Protein AF-A0A819MQG9-F1 (afdb_monomer_lite)

Sequence (99 aa):
IEKRHETMLHEFVQPKVPKDFAETLMAKTNYLIAPPYKSFSTTTPASLGIKRLNPPLDLDSHLSDVFCRQEDERYRMKLRHQVERDKLILSHEQEVLRL

Foldseek 3Di:
DVVVVVVVVPPPPPPDQPDPVVCQLCVVLQAPPPDVVPVRNPHDCVVVVLDQDQPDPPDDPVVNVVNVVVSVVVSVVSVVVSNVVSVVVSVVSVVVSSD

Radius of gyration: 23.67 Å; chains: 1; bounding box: 64×21×65 Å

pLDDT: mean 76.79, std 14.62, range [45.59, 96.69]

Secondary structure (DSSP, 8-state):
-HHHHHHHHH------PPTTHHHHTTTT---TTS-TTSTT----TTTTT--PPPPPTT--HHHHHHHHHHHHHHHHHHHHHHHHHHHHHHHHHHHHHH-

Structure (mmCIF, N/CA/C/O backbone):
data_AF-A0A819MQG9-F1
#
_entry.id   AF-A0A819MQG9-F1
#
loop_
_atom_site.group_PDB
_atom_site.id
_atom_site.type_symbol
_atom_site.label_atom_id
_atom_site.label_alt_id
_atom_site.label_comp_id
_atom_site.label_asym_id
_atom_site.label_entity_id
_atom_site.label_seq_id
_atom_site.pdbx_PDB_ins_code
_atom_site.Cartn_x
_atom_site.Cartn_y
_atom_site.Cartn_z
_atom_site.occupancy
_atom_site.B_iso_or_equiv
_atom_site.auth_seq_id
_atom_site.auth_comp_id
_atom_site.auth_asym_id
_atom_site.auth_atom_id
_atom_site.pdbx_PDB_model_num
ATOM 1 N N . ILE A 1 1 ? -41.382 -7.907 39.865 1.00 61.16 1 ILE A N 1
ATOM 2 C CA . ILE A 1 1 ? -40.794 -8.471 38.623 1.00 61.16 1 ILE A CA 1
ATOM 3 C C . ILE A 1 1 ? -41.175 -7.583 37.442 1.00 61.16 1 ILE A C 1
ATOM 5 O O . ILE A 1 1 ? -40.281 -7.063 36.796 1.00 61.16 1 ILE A O 1
ATOM 9 N N . GLU A 1 2 ? -42.462 -7.271 37.291 1.00 69.94 2 GLU A N 1
ATOM 10 C CA . GLU A 1 2 ? -43.030 -6.329 36.307 1.00 69.94 2 GLU A CA 1
ATOM 11 C C . GLU A 1 2 ? -42.328 -4.965 36.228 1.00 69.94 2 GLU A C 1
ATOM 13 O O . GLU A 1 2 ? -41.826 -4.611 35.172 1.00 69.94 2 GLU A O 1
ATOM 18 N N . LYS A 1 3 ? -42.137 -4.259 37.354 1.00 65.00 3 LYS A N 1
ATOM 19 C CA . LYS A 1 3 ? -41.400 -2.976 37.358 1.00 65.00 3 LYS A CA 1
ATOM 20 C C . LYS A 1 3 ? -39.961 -3.080 36.840 1.00 65.00 3 LYS A C 1
ATOM 22 O O . LYS A 1 3 ? -39.495 -2.182 36.153 1.00 65.00 3 LYS A O 1
ATOM 27 N N . ARG A 1 4 ? -39.242 -4.170 37.149 1.00 63.62 4 ARG A N 1
ATOM 28 C CA . ARG A 1 4 ? -37.886 -4.409 36.607 1.00 63.62 4 ARG A CA 1
ATOM 29 C C . ARG A 1 4 ? -37.935 -4.666 35.103 1.00 63.62 4 ARG A C 1
ATOM 31 O O . ARG A 1 4 ? -37.046 -4.217 34.393 1.00 63.62 4 ARG A O 1
ATOM 38 N N . HIS A 1 5 ? -38.966 -5.370 34.648 1.00 64.81 5 HIS A N 1
ATOM 39 C CA . HIS A 1 5 ? -39.186 -5.681 33.242 1.00 64.81 5 HIS A CA 1
ATOM 40 C C . HIS A 1 5 ? -39.516 -4.416 32.433 1.00 64.81 5 HIS A C 1
ATOM 42 O O . HIS A 1 5 ? -38.918 -4.191 31.390 1.00 64.81 5 HIS A O 1
ATOM 48 N N . GLU A 1 6 ? -40.362 -3.526 32.960 1.00 65.75 6 GLU A N 1
ATOM 49 C CA . GLU A 1 6 ? -40.622 -2.208 32.360 1.00 65.75 6 GLU A CA 1
ATOM 50 C C . GLU A 1 6 ? -39.374 -1.319 32.336 1.00 65.75 6 GLU A C 1
ATOM 52 O O . GLU A 1 6 ? -39.134 -0.627 31.351 1.00 65.75 6 GLU A O 1
ATOM 57 N N . THR A 1 7 ? -38.539 -1.377 33.380 1.00 63.47 7 THR A N 1
ATOM 58 C CA . THR A 1 7 ? -37.284 -0.607 33.423 1.00 63.47 7 THR A CA 1
ATOM 59 C C . THR A 1 7 ? -36.285 -1.100 32.366 1.00 63.47 7 THR A C 1
ATOM 61 O O . THR A 1 7 ? -35.659 -0.278 31.708 1.00 63.47 7 THR A O 1
ATOM 64 N N . MET A 1 8 ? -36.184 -2.419 32.138 1.00 62.22 8 MET A N 1
ATOM 65 C CA . MET A 1 8 ? -35.342 -2.993 31.072 1.00 62.22 8 MET A CA 1
ATOM 66 C C . MET A 1 8 ? -35.845 -2.670 29.661 1.00 62.22 8 MET A C 1
ATOM 68 O O . MET A 1 8 ? -35.040 -2.555 28.746 1.00 62.22 8 MET A O 1
ATOM 72 N N . LEU A 1 9 ? -37.162 -2.542 29.471 1.00 65.94 9 LEU A N 1
ATOM 73 C CA . LEU A 1 9 ? -37.754 -2.177 28.180 1.00 65.94 9 LEU A CA 1
ATOM 74 C C . LEU A 1 9 ? -37.606 -0.675 27.874 1.00 65.94 9 LEU A C 1
ATOM 76 O O . LEU A 1 9 ? -37.556 -0.296 26.707 1.00 65.94 9 LEU A O 1
ATOM 80 N N . HIS A 1 10 ? -37.532 0.171 28.910 1.00 60.28 10 HIS A N 1
ATOM 81 C CA . HIS A 1 10 ? -37.352 1.623 28.789 1.00 60.28 10 HIS A CA 1
ATOM 82 C C . HIS A 1 10 ? -35.891 2.087 28.784 1.00 60.28 10 HIS A C 1
ATOM 84 O O . HIS A 1 10 ? -35.621 3.221 28.374 1.00 60.28 10 HIS A O 1
ATOM 90 N N . GLU A 1 11 ? -34.942 1.246 29.201 1.00 57.91 11 GLU A N 1
ATOM 91 C CA . GLU A 1 11 ? -33.527 1.483 28.934 1.00 57.91 11 GLU A CA 1
ATOM 92 C C . GLU A 1 11 ? -33.282 1.274 27.439 1.00 57.91 11 GLU A C 1
ATOM 94 O O . GLU A 1 11 ? -32.983 0.179 26.971 1.00 57.91 11 GLU A O 1
ATOM 99 N N . PHE A 1 12 ? -33.390 2.357 26.666 1.00 55.69 12 PHE A N 1
ATOM 100 C CA . PHE A 1 12 ? -32.693 2.442 25.391 1.00 55.69 12 PHE A CA 1
ATOM 101 C C . PHE A 1 12 ? -31.229 2.120 25.677 1.00 55.69 12 PHE A C 1
ATOM 103 O O . PHE A 1 12 ? -30.504 2.955 26.223 1.00 55.69 12 PHE A O 1
ATOM 110 N N . VAL A 1 13 ? -30.815 0.892 25.359 1.00 58.12 13 VAL A N 1
ATOM 111 C CA . VAL A 1 13 ? -29.423 0.464 25.419 1.00 58.12 13 VAL A CA 1
ATOM 112 C C . VAL A 1 13 ? -28.678 1.352 24.437 1.00 58.12 13 VAL A C 1
ATOM 114 O O . VAL A 1 13 ? -28.636 1.097 23.238 1.00 58.12 13 VAL A O 1
ATOM 117 N N . GLN A 1 14 ? -28.158 2.465 24.943 1.00 59.72 14 GLN A N 1
ATOM 118 C CA . GLN A 1 14 ? -27.251 3.318 24.204 1.00 59.72 14 GLN A CA 1
ATOM 119 C C . GLN A 1 14 ? -25.997 2.473 23.996 1.00 59.72 14 GLN A C 1
ATOM 121 O O . GLN A 1 14 ? -25.366 2.114 25.000 1.00 59.72 14 GLN A O 1
ATOM 126 N N . PRO A 1 15 ? -25.651 2.097 22.751 1.00 60.81 15 PRO A N 1
ATOM 127 C CA . PRO A 1 15 ? -24.450 1.322 22.507 1.00 60.81 15 PRO A CA 1
ATOM 128 C C . PRO A 1 15 ? -23.271 2.108 23.080 1.00 60.81 15 PRO A C 1
ATOM 130 O O . PRO A 1 15 ? -22.941 3.204 22.622 1.00 60.81 15 PRO A O 1
ATOM 133 N N . LYS A 1 16 ? -22.677 1.587 24.157 1.00 57.59 16 LYS A N 1
ATOM 134 C CA . LYS A 1 16 ? -21.478 2.180 24.739 1.00 57.59 16 LYS A CA 1
ATOM 135 C C . LYS A 1 16 ? -20.354 1.905 23.759 1.00 57.59 16 LYS A C 1
ATOM 137 O O . LYS A 1 16 ? -20.002 0.749 23.553 1.00 57.59 16 LYS A O 1
ATOM 142 N N . VAL A 1 17 ? -19.802 2.968 23.175 1.00 62.47 17 VAL A N 1
ATOM 143 C CA . VAL A 1 17 ? -18.575 2.873 22.380 1.00 62.47 17 VAL A CA 1
ATOM 144 C C . VAL A 1 17 ? -17.544 2.106 23.218 1.00 62.47 17 VAL A C 1
ATOM 146 O O . VAL A 1 17 ? -17.333 2.490 24.377 1.00 62.47 17 VAL A O 1
ATOM 149 N N . PRO A 1 18 ? -16.944 1.021 22.691 1.00 65.56 18 PRO A N 1
ATOM 150 C CA . PRO A 1 18 ? -15.923 0.274 23.409 1.00 65.56 18 PRO A CA 1
ATOM 151 C C . PRO A 1 18 ? -14.861 1.227 23.963 1.00 65.56 18 PRO A C 1
ATOM 153 O O . PRO A 1 18 ? -14.397 2.128 23.252 1.00 65.56 18 PRO A O 1
ATOM 156 N N . LYS A 1 19 ? -14.493 1.062 25.242 1.00 64.44 19 LYS A N 1
ATOM 157 C CA . LYS A 1 19 ? -13.323 1.762 25.789 1.00 64.44 19 LYS A CA 1
ATOM 158 C C . LYS A 1 19 ? -12.133 1.408 24.890 1.00 64.44 19 LYS A C 1
ATOM 160 O O . LYS A 1 19 ? -11.973 0.248 24.529 1.00 64.44 19 LYS A O 1
ATOM 165 N N . ASP A 1 20 ? -11.392 2.424 24.458 1.00 63.09 20 ASP A N 1
ATOM 166 C CA . ASP A 1 20 ? -10.242 2.299 23.550 1.00 63.09 20 ASP A CA 1
ATOM 167 C C . ASP A 1 20 ? -10.583 1.901 22.098 1.00 63.09 20 ASP A C 1
ATOM 169 O O . ASP A 1 20 ? -9.789 1.286 21.381 1.00 63.09 20 ASP A O 1
ATOM 173 N N . PHE A 1 21 ? -11.746 2.345 21.598 1.00 60.62 21 PHE A N 1
ATOM 174 C CA . PHE A 1 21 ? -12.146 2.219 20.186 1.00 60.62 21 PHE A CA 1
ATOM 175 C C . PHE A 1 21 ? -11.034 2.635 19.209 1.00 60.62 21 PHE A C 1
ATOM 177 O O . PHE A 1 21 ? -10.774 1.950 18.226 1.00 60.62 21 PHE A O 1
ATOM 184 N N . ALA A 1 22 ? -10.329 3.732 19.502 1.00 60.88 22 ALA A N 1
ATOM 185 C CA . ALA A 1 22 ? -9.260 4.257 18.654 1.00 60.88 22 ALA A CA 1
ATOM 186 C C . ALA A 1 22 ? -7.975 3.407 18.654 1.00 60.88 22 ALA A C 1
ATOM 188 O O . ALA A 1 22 ? -7.185 3.527 17.710 1.00 60.88 22 ALA A O 1
ATOM 189 N N . GLU A 1 23 ? -7.749 2.609 19.698 1.00 60.66 23 GLU A N 1
ATOM 190 C CA . GLU A 1 23 ? -6.627 1.667 19.808 1.00 60.66 23 GLU A CA 1
ATOM 191 C C . GLU A 1 23 ? -6.987 0.333 19.146 1.00 60.66 23 GLU A C 1
ATOM 193 O O . GLU A 1 23 ? -6.164 -0.264 18.455 1.00 60.66 23 GLU A O 1
ATOM 198 N N . THR A 1 24 ? -8.255 -0.070 19.249 1.00 59.66 24 THR A N 1
ATOM 199 C CA . THR A 1 24 ? -8.743 -1.338 18.696 1.00 59.66 24 THR A CA 1
ATOM 200 C C . THR A 1 24 ? -8.968 -1.280 17.181 1.00 59.66 24 THR A C 1
ATOM 202 O O . THR A 1 24 ? -8.676 -2.247 16.485 1.00 59.66 24 THR A O 1
ATOM 205 N N . LEU A 1 25 ? -9.381 -0.125 16.639 1.00 60.66 25 LEU A N 1
ATOM 206 C CA . LEU A 1 25 ? -9.566 0.090 15.192 1.00 60.66 25 LEU A CA 1
ATOM 207 C C . LEU A 1 25 ? -8.282 -0.052 14.365 1.00 60.66 25 LEU A C 1
ATOM 209 O O . LEU A 1 25 ? -8.338 -0.049 13.146 1.00 60.66 25 LEU A O 1
ATOM 213 N N . MET A 1 26 ? -7.114 -0.004 15.007 1.00 64.25 26 MET A N 1
ATOM 214 C CA . MET A 1 26 ? -5.812 -0.045 14.344 1.00 64.25 26 MET A CA 1
ATOM 215 C C . MET A 1 26 ? -4.864 -0.992 15.072 1.00 64.25 26 MET A C 1
ATOM 217 O O . MET A 1 26 ? -3.664 -0.734 15.143 1.00 64.25 26 MET A O 1
ATOM 221 N N . ALA A 1 27 ? -5.398 -2.102 15.585 1.00 59.00 27 ALA A N 1
ATOM 222 C CA . ALA A 1 27 ? -4.669 -3.060 16.415 1.00 59.00 27 ALA A CA 1
ATOM 223 C C . ALA A 1 27 ? -3.367 -3.574 15.771 1.00 59.00 27 ALA A C 1
ATOM 225 O O . ALA A 1 27 ? -2.427 -3.942 16.468 1.00 59.00 27 ALA A O 1
ATOM 226 N N . LYS A 1 28 ? -3.287 -3.580 14.433 1.00 64.31 28 LYS A N 1
ATOM 227 C CA . LYS A 1 28 ? -2.094 -4.016 13.692 1.00 64.31 28 LYS A CA 1
ATOM 228 C C . LYS A 1 28 ? -1.094 -2.901 13.385 1.00 64.31 28 LYS A C 1
ATOM 230 O O . LYS A 1 28 ? -0.017 -3.230 12.909 1.00 64.31 28 LYS A O 1
ATOM 235 N N . THR A 1 29 ? -1.458 -1.625 13.563 1.00 64.75 29 THR A N 1
ATOM 236 C CA . THR A 1 29 ? -0.658 -0.405 13.278 1.00 64.75 29 THR A CA 1
ATOM 237 C C . THR A 1 29 ? 0.041 -0.335 11.908 1.00 64.75 29 THR A C 1
ATOM 239 O O . THR A 1 29 ? 0.820 0.581 11.661 1.00 64.75 29 THR A O 1
ATOM 242 N N . ASN A 1 30 ? -0.267 -1.257 10.992 1.00 68.62 30 ASN A N 1
ATOM 243 C CA . ASN A 1 30 ? 0.481 -1.488 9.754 1.00 68.62 30 ASN A CA 1
ATOM 244 C C . ASN A 1 30 ? -0.322 -1.116 8.497 1.00 68.62 30 ASN A C 1
ATOM 246 O O . ASN A 1 30 ? -0.120 -1.691 7.429 1.00 68.62 30 ASN A O 1
ATOM 250 N N . TYR A 1 31 ? -1.278 -0.196 8.631 1.00 77.38 31 TYR A N 1
ATOM 251 C CA . TYR A 1 31 ? -2.134 0.237 7.529 1.00 77.38 31 TYR A CA 1
ATOM 252 C C . TYR A 1 31 ? -1.514 1.426 6.797 1.00 77.38 31 TYR A C 1
ATOM 254 O O . TYR A 1 31 ? -1.110 2.409 7.423 1.00 77.38 31 TYR A O 1
ATOM 262 N N . LEU A 1 32 ? -1.511 1.375 5.465 1.00 76.25 32 LEU A N 1
ATOM 263 C CA . LEU A 1 32 ? -1.061 2.485 4.623 1.00 76.25 32 LEU A CA 1
ATOM 264 C C . LEU A 1 32 ? -2.004 3.695 4.735 1.00 76.25 32 LEU A C 1
ATOM 266 O O . LEU A 1 32 ? -1.594 4.832 4.532 1.00 76.25 32 LEU A O 1
ATOM 270 N N . ILE A 1 33 ? -3.269 3.447 5.081 1.00 74.69 33 ILE A N 1
ATOM 271 C CA . ILE A 1 33 ? -4.307 4.467 5.295 1.00 74.69 33 ILE A CA 1
ATOM 272 C C . ILE A 1 33 ? -4.271 5.108 6.690 1.00 74.69 33 ILE A C 1
ATOM 274 O O . ILE A 1 33 ? -5.115 5.954 6.989 1.00 74.69 33 ILE A O 1
ATOM 278 N N . ALA A 1 34 ? -3.328 4.715 7.555 1.00 66.62 34 ALA A N 1
ATOM 279 C CA . ALA A 1 34 ? -3.200 5.310 8.878 1.00 66.62 34 ALA A CA 1
ATOM 280 C C . ALA A 1 34 ? -2.885 6.814 8.751 1.00 66.62 34 ALA A C 1
ATOM 282 O O . ALA A 1 34 ? -1.970 7.194 8.016 1.00 66.62 34 ALA A O 1
ATOM 283 N N . PRO A 1 35 ? -3.629 7.694 9.441 1.00 57.75 35 PRO A N 1
ATOM 284 C CA . PRO A 1 35 ? -3.418 9.122 9.307 1.00 57.75 35 PRO A CA 1
ATOM 285 C C . PRO A 1 35 ? -2.053 9.545 9.879 1.00 57.75 35 PRO A C 1
ATOM 287 O O . PRO A 1 35 ? -1.636 9.027 10.919 1.00 57.75 35 PRO A O 1
ATOM 290 N N . PRO A 1 36 ? -1.387 10.546 9.272 1.00 53.28 36 PRO A N 1
ATOM 291 C CA . PRO A 1 36 ? -0.023 10.952 9.625 1.00 53.28 36 PRO A CA 1
ATOM 292 C C . PRO A 1 36 ? 0.119 11.495 11.057 1.00 53.28 36 PRO A C 1
ATOM 294 O O . PRO A 1 36 ? 1.219 11.516 11.596 1.00 53.28 36 PRO A O 1
ATOM 297 N N . TYR A 1 37 ? -0.979 11.911 11.700 1.00 50.75 37 TYR A N 1
ATOM 298 C CA . TYR A 1 37 ? -0.969 12.383 13.090 1.00 50.75 37 TYR A CA 1
ATOM 299 C C . TYR A 1 37 ? -0.917 11.248 14.126 1.00 50.75 37 TYR A C 1
ATOM 301 O O . TYR A 1 37 ? -0.660 11.505 15.301 1.00 50.75 37 TYR A O 1
ATOM 309 N N . LYS A 1 38 ? -1.122 9.984 13.725 1.00 52.12 38 LYS A N 1
ATOM 310 C CA . LYS A 1 38 ? -0.793 8.836 14.575 1.00 52.12 38 LYS A CA 1
ATOM 311 C C . LYS A 1 38 ? 0.671 8.468 14.345 1.00 52.12 38 LYS A C 1
ATOM 313 O O . LYS A 1 38 ? 0.993 7.606 13.535 1.00 52.12 38 LYS A O 1
ATOM 318 N N . SER A 1 39 ? 1.527 9.145 15.109 1.00 45.59 39 SER A N 1
ATOM 319 C CA . SER A 1 39 ? 3.001 9.096 15.197 1.00 45.59 39 SER A CA 1
ATOM 320 C C . SER A 1 39 ? 3.697 7.712 15.175 1.00 45.59 39 SER A C 1
ATOM 322 O O . SER A 1 39 ? 4.922 7.666 15.248 1.00 45.59 39 SER A O 1
ATOM 324 N N . PHE A 1 40 ? 2.977 6.591 15.095 1.00 51.62 40 PHE A N 1
ATOM 325 C CA . PHE A 1 40 ? 3.535 5.234 15.160 1.00 51.62 40 PHE A CA 1
ATOM 326 C C . PHE A 1 40 ? 3.432 4.442 13.851 1.00 51.62 40 PHE A C 1
ATOM 328 O 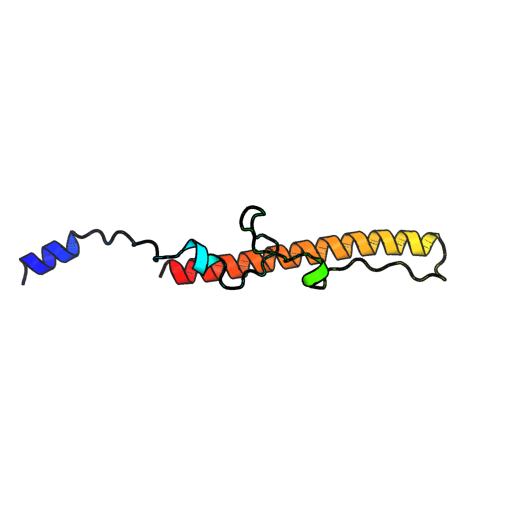O . PHE A 1 40 ? 4.056 3.388 13.747 1.00 51.62 40 PHE A O 1
ATOM 335 N N . SER A 1 41 ? 2.693 4.917 12.837 1.00 56.78 41 SER A N 1
ATOM 336 C CA . SER A 1 41 ? 2.670 4.220 11.544 1.00 56.78 41 SER A CA 1
ATOM 337 C C . SER A 1 41 ? 3.917 4.575 10.733 1.00 56.78 41 SER A C 1
ATOM 339 O O . SER A 1 41 ? 3.965 5.575 10.022 1.00 56.78 41 SER A O 1
ATOM 341 N N . THR A 1 42 ? 4.942 3.731 10.837 1.00 64.44 42 THR A N 1
ATOM 342 C CA . THR A 1 42 ? 6.131 3.734 9.965 1.00 64.44 42 THR A CA 1
ATOM 343 C C . THR A 1 42 ? 5.876 3.002 8.643 1.00 64.44 42 THR A C 1
ATOM 345 O O . THR A 1 42 ? 6.798 2.769 7.855 1.00 64.44 42 THR A O 1
ATOM 348 N N . THR A 1 43 ? 4.620 2.624 8.389 1.00 73.31 43 THR A N 1
ATOM 349 C CA . THR A 1 43 ? 4.235 1.809 7.242 1.00 73.31 43 THR A CA 1
ATOM 350 C C . THR A 1 43 ? 4.319 2.629 5.970 1.00 73.31 43 THR A C 1
ATOM 352 O O . THR A 1 43 ? 3.553 3.561 5.741 1.00 73.31 43 THR A O 1
ATOM 355 N N . THR A 1 44 ? 5.246 2.242 5.106 1.00 81.00 44 THR A N 1
ATOM 356 C CA . THR A 1 44 ? 5.415 2.816 3.776 1.00 81.00 44 THR A CA 1
ATOM 357 C C . THR A 1 44 ? 5.047 1.768 2.728 1.00 81.00 44 THR A C 1
ATOM 359 O O . THR A 1 44 ? 5.104 0.567 3.002 1.00 81.00 44 THR A O 1
ATOM 362 N N . PRO A 1 45 ? 4.739 2.163 1.481 1.00 81.81 45 PRO A N 1
ATOM 363 C CA . PRO A 1 45 ? 4.578 1.194 0.399 1.00 81.81 45 PRO A CA 1
ATOM 364 C C . PRO A 1 45 ? 5.780 0.242 0.296 1.00 81.81 45 PRO A C 1
ATOM 366 O O . PRO A 1 45 ? 5.618 -0.964 0.120 1.00 81.81 45 PRO A O 1
ATOM 369 N N . ALA A 1 46 ? 6.990 0.768 0.509 1.00 81.25 46 ALA A N 1
ATOM 370 C CA . ALA A 1 46 ? 8.222 -0.005 0.480 1.00 81.25 46 ALA A CA 1
ATOM 371 C C . ALA A 1 46 ? 8.319 -1.048 1.608 1.00 81.25 46 ALA A C 1
ATOM 373 O O . ALA A 1 46 ? 8.801 -2.153 1.340 1.00 81.25 46 ALA A O 1
ATOM 374 N N . SER A 1 47 ? 7.852 -0.742 2.829 1.00 80.50 47 SER A N 1
ATOM 375 C CA . SER A 1 47 ? 7.812 -1.711 3.941 1.00 80.50 47 SER A CA 1
ATOM 376 C C . SER A 1 47 ? 6.793 -2.828 3.702 1.00 80.50 47 SER A C 1
ATOM 378 O O . SER A 1 47 ? 6.961 -3.926 4.221 1.00 80.50 47 SER A O 1
ATOM 380 N N . LEU A 1 48 ? 5.787 -2.579 2.858 1.00 80.19 48 LEU A N 1
ATOM 381 C CA . LEU A 1 48 ? 4.800 -3.564 2.402 1.00 80.19 48 LEU A CA 1
ATOM 382 C C . LEU A 1 48 ? 5.219 -4.295 1.109 1.00 80.19 48 LEU A C 1
ATOM 384 O O . LEU A 1 48 ? 4.412 -4.980 0.487 1.00 80.19 48 LEU A O 1
ATOM 388 N N . GLY A 1 49 ? 6.470 -4.139 0.661 1.00 83.00 49 GLY A N 1
ATOM 389 C CA . GLY A 1 49 ? 6.978 -4.785 -0.557 1.00 83.00 49 GLY A CA 1
ATOM 390 C C . GLY A 1 49 ? 6.474 -4.166 -1.869 1.00 83.00 49 GLY A C 1
ATOM 3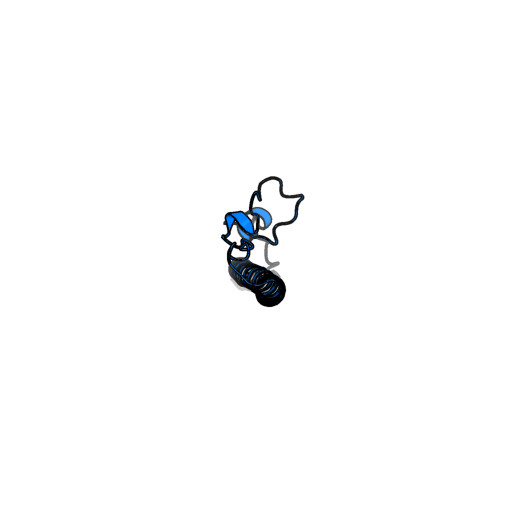91 O O . GLY A 1 49 ? 6.748 -4.687 -2.953 1.00 83.00 49 GLY A O 1
ATOM 392 N N . ILE A 1 50 ? 5.776 -3.030 -1.809 1.00 87.38 50 ILE A N 1
ATOM 393 C CA . ILE A 1 50 ? 5.323 -2.269 -2.974 1.00 87.38 50 ILE A CA 1
ATOM 394 C C . ILE A 1 50 ? 6.458 -1.334 -3.389 1.00 87.38 50 ILE A C 1
ATOM 396 O O . ILE A 1 50 ? 6.566 -0.194 -2.940 1.00 87.38 50 ILE A O 1
ATOM 400 N N . LYS A 1 51 ? 7.346 -1.852 -4.236 1.00 89.75 51 LYS A N 1
ATOM 401 C CA . LYS A 1 51 ? 8.497 -1.125 -4.779 1.00 89.75 51 LYS A CA 1
ATOM 402 C C . LYS A 1 51 ? 8.375 -0.999 -6.291 1.00 89.75 51 LYS A C 1
ATOM 404 O O . LYS A 1 51 ? 7.818 -1.891 -6.940 1.00 89.75 51 LYS A O 1
ATOM 409 N N . ARG A 1 52 ? 8.910 0.100 -6.821 1.00 91.38 52 ARG A N 1
ATOM 410 C CA . ARG A 1 52 ? 9.143 0.245 -8.255 1.00 91.38 52 ARG A CA 1
ATOM 411 C C . ARG A 1 52 ? 10.382 -0.546 -8.648 1.00 91.38 52 ARG A C 1
ATOM 413 O O . ARG A 1 52 ? 11.365 -0.552 -7.909 1.00 91.38 52 ARG A O 1
ATOM 420 N N . LEU A 1 53 ? 10.303 -1.236 -9.775 1.00 92.75 53 LEU A N 1
ATOM 421 C CA . LEU A 1 53 ? 11.451 -1.896 -10.387 1.00 92.75 53 LEU A CA 1
ATOM 422 C C . LEU A 1 53 ? 12.108 -0.958 -11.394 1.00 92.75 53 LEU A C 1
ATOM 424 O O . LEU A 1 53 ? 11.438 -0.136 -12.011 1.00 92.75 53 LEU A O 1
ATOM 428 N N . ASN A 1 54 ? 13.416 -1.106 -11.559 1.00 92.12 54 ASN A N 1
ATOM 429 C CA . ASN A 1 54 ? 14.141 -0.410 -12.611 1.00 92.12 54 ASN A CA 1
ATOM 430 C C . ASN A 1 54 ? 14.100 -1.243 -13.898 1.00 92.12 54 ASN A C 1
ATOM 432 O O . ASN A 1 54 ? 14.082 -2.478 -13.805 1.00 92.12 54 ASN A O 1
ATOM 436 N N . PRO A 1 55 ? 14.096 -0.598 -15.077 1.00 91.94 55 PRO A N 1
ATOM 437 C CA . PRO A 1 55 ? 14.258 -1.314 -16.332 1.00 91.94 55 PRO A CA 1
ATOM 438 C C . PRO A 1 55 ? 15.602 -2.065 -16.339 1.00 91.94 55 PRO A C 1
ATOM 440 O O . PRO A 1 55 ? 16.577 -1.583 -15.751 1.00 91.94 55 PRO A O 1
ATOM 443 N N . PRO A 1 56 ? 15.679 -3.246 -16.978 1.00 91.56 56 PRO A N 1
ATOM 444 C CA . PRO A 1 56 ? 16.951 -3.916 -17.229 1.00 91.56 56 PRO A CA 1
ATOM 445 C C . PRO A 1 56 ? 17.923 -3.005 -17.992 1.00 91.56 56 PRO A C 1
ATOM 447 O 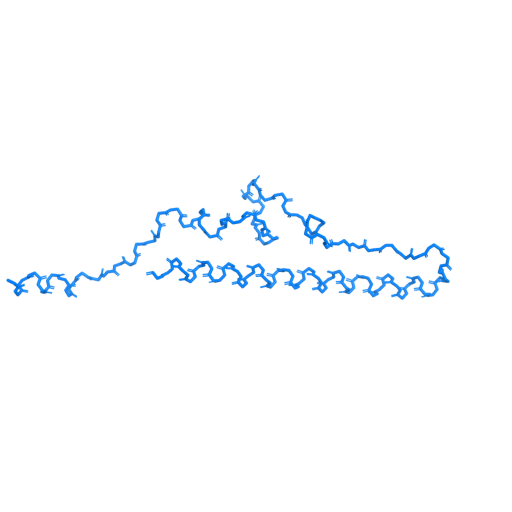O . PRO A 1 56 ? 17.506 -2.248 -18.864 1.00 91.56 56 PRO A O 1
ATOM 450 N N . LEU A 1 57 ? 19.217 -3.091 -17.672 1.00 86.88 57 LEU A N 1
ATOM 451 C CA . LEU A 1 57 ? 20.247 -2.191 -18.214 1.00 86.88 57 LEU A CA 1
ATOM 452 C C . LEU A 1 57 ? 20.491 -2.376 -19.721 1.00 86.88 57 LEU A C 1
ATOM 454 O O . LEU A 1 57 ? 20.839 -1.414 -20.396 1.00 86.88 57 LEU A O 1
ATOM 458 N N . ASP A 1 58 ? 20.261 -3.582 -20.242 1.00 90.38 58 ASP A N 1
ATOM 459 C CA . ASP A 1 58 ? 20.524 -3.939 -21.643 1.00 90.38 58 ASP A CA 1
ATOM 460 C C . ASP A 1 58 ? 19.283 -3.797 -22.545 1.00 90.38 58 ASP A C 1
ATOM 462 O O . ASP A 1 58 ? 19.231 -4.349 -23.646 1.00 90.38 58 ASP A O 1
ATOM 466 N N . LEU A 1 59 ? 18.237 -3.116 -22.068 1.00 88.25 59 LEU A N 1
ATOM 467 C CA . LEU A 1 59 ? 16.997 -2.955 -22.821 1.00 88.25 59 LEU A CA 1
ATOM 468 C C . LEU A 1 59 ? 17.116 -1.813 -23.837 1.00 88.25 59 LEU A C 1
ATOM 470 O O . LEU A 1 59 ? 17.572 -0.719 -23.508 1.00 88.25 59 LEU A O 1
ATOM 474 N N . ASP A 1 60 ? 16.631 -2.051 -25.056 1.00 92.75 60 ASP A N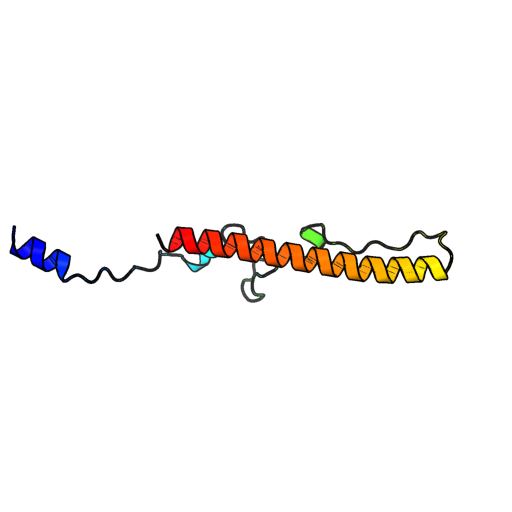 1
ATOM 475 C CA . ASP A 1 60 ? 16.490 -0.997 -26.063 1.00 92.75 60 ASP A CA 1
ATOM 476 C C . ASP A 1 60 ? 15.626 0.167 -25.539 1.00 92.75 60 ASP A C 1
ATOM 478 O O . ASP A 1 60 ? 14.688 -0.043 -24.762 1.00 92.75 60 ASP A O 1
ATOM 482 N N . SER A 1 61 ? 15.917 1.393 -25.986 1.00 89.56 61 SER A N 1
ATOM 483 C CA . SER A 1 61 ? 15.290 2.619 -25.465 1.00 89.56 61 SER A CA 1
ATOM 484 C C . SER A 1 61 ? 13.765 2.558 -25.532 1.00 89.56 61 SER A C 1
ATOM 486 O O . SER A 1 61 ? 13.090 2.885 -24.559 1.00 89.56 61 SER A O 1
ATOM 488 N N . HIS A 1 62 ? 13.209 2.074 -26.646 1.00 92.75 62 HIS A N 1
ATOM 489 C CA . HIS A 1 62 ? 11.761 1.961 -26.806 1.00 92.75 62 HIS A CA 1
ATOM 490 C C . HIS A 1 62 ? 11.152 0.956 -25.814 1.00 92.75 62 HIS A C 1
ATOM 492 O O . HIS A 1 62 ? 10.081 1.183 -25.249 1.00 92.75 62 HIS A O 1
ATOM 498 N N . LEU A 1 63 ? 11.834 -0.166 -25.574 1.00 93.81 63 LEU A N 1
ATOM 499 C CA . LEU A 1 63 ? 11.379 -1.165 -24.609 1.00 93.81 63 LEU A CA 1
ATOM 500 C C . LEU A 1 63 ? 11.497 -0.652 -23.169 1.00 93.81 63 LEU A C 1
ATOM 502 O O . LEU A 1 63 ? 10.640 -0.975 -22.346 1.00 93.81 63 LEU A O 1
ATOM 506 N N . SER A 1 64 ? 12.513 0.162 -22.869 1.00 94.44 64 SER A N 1
ATOM 507 C CA . SER A 1 64 ? 12.680 0.809 -21.562 1.00 94.44 64 SER A CA 1
ATOM 508 C C . SER A 1 64 ? 11.520 1.763 -21.257 1.00 94.44 64 SER A C 1
ATOM 510 O O . SER A 1 64 ? 10.960 1.733 -20.158 1.00 94.44 64 SER A O 1
ATOM 512 N N . ASP A 1 65 ? 11.072 2.530 -22.253 1.00 93.50 65 ASP A N 1
ATOM 513 C CA . ASP A 1 65 ? 9.917 3.423 -22.117 1.00 93.50 65 ASP A CA 1
ATOM 514 C C . ASP A 1 65 ? 8.620 2.643 -21.858 1.00 93.50 65 ASP A C 1
ATOM 516 O O . ASP A 1 65 ? 7.813 3.002 -20.991 1.00 93.50 65 ASP A O 1
ATOM 520 N N . VAL A 1 66 ? 8.419 1.533 -22.579 1.00 95.38 66 VAL A N 1
ATOM 521 C CA . VAL A 1 66 ? 7.277 0.633 -22.356 1.00 95.38 66 VAL A CA 1
ATOM 522 C C . VAL A 1 66 ? 7.334 0.019 -20.957 1.00 95.38 66 VAL A C 1
ATOM 524 O O . VAL A 1 66 ? 6.309 -0.009 -20.271 1.00 95.38 66 VAL A O 1
ATOM 527 N N . PHE A 1 67 ? 8.513 -0.422 -20.509 1.00 95.75 67 PHE A N 1
ATOM 528 C CA . PHE A 1 67 ? 8.714 -0.947 -19.161 1.00 95.75 67 PHE A CA 1
ATOM 529 C C . PHE A 1 67 ? 8.339 0.093 -18.105 1.00 95.75 67 PHE A C 1
ATOM 531 O O . PHE A 1 67 ? 7.540 -0.210 -17.223 1.00 95.75 67 PHE A O 1
ATOM 538 N N . CYS A 1 68 ? 8.851 1.321 -18.212 1.00 94.94 68 CYS A N 1
ATOM 539 C CA . CYS A 1 68 ? 8.575 2.384 -17.246 1.00 94.94 68 CYS A CA 1
ATOM 540 C C . CYS A 1 68 ? 7.071 2.672 -17.143 1.00 94.94 68 CYS A C 1
ATOM 542 O O . CYS A 1 68 ? 6.518 2.713 -16.044 1.00 94.94 68 CYS A O 1
ATOM 544 N N . ARG A 1 69 ? 6.376 2.764 -18.284 1.00 95.88 69 ARG A N 1
ATOM 545 C CA . ARG A 1 69 ? 4.917 2.952 -18.315 1.00 95.88 69 ARG A CA 1
ATOM 546 C C . ARG A 1 69 ? 4.156 1.808 -17.645 1.00 95.88 69 ARG A C 1
ATOM 548 O O . ARG A 1 69 ? 3.209 2.046 -16.897 1.00 95.88 69 ARG A O 1
ATOM 555 N N . GLN A 1 70 ? 4.533 0.564 -17.935 1.00 96.31 70 GLN A N 1
ATOM 556 C CA . GLN A 1 70 ? 3.904 -0.608 -17.323 1.00 96.31 70 GLN A CA 1
ATOM 557 C C . GLN A 1 70 ? 4.188 -0.674 -15.823 1.00 96.31 70 GLN A C 1
ATOM 559 O O . GLN A 1 70 ? 3.306 -1.021 -15.038 1.00 96.31 70 GLN A O 1
ATOM 564 N N . GLU A 1 71 ? 5.405 -0.328 -15.421 1.00 95.88 71 GLU A N 1
ATOM 565 C CA . GLU A 1 71 ? 5.839 -0.318 -14.035 1.00 95.88 71 GLU A CA 1
ATOM 566 C C . GLU A 1 71 ? 5.079 0.721 -13.206 1.00 95.88 71 GLU A C 1
ATOM 568 O O . GLU A 1 71 ? 4.651 0.409 -12.092 1.00 95.88 71 GLU A O 1
ATOM 573 N N . ASP A 1 72 ? 4.832 1.908 -13.761 1.00 95.19 72 ASP A N 1
ATOM 574 C CA . ASP A 1 72 ? 4.011 2.937 -13.123 1.00 95.19 72 ASP A CA 1
ATOM 575 C C . ASP A 1 72 ? 2.572 2.456 -12.891 1.00 95.19 72 ASP A C 1
ATOM 577 O O . ASP A 1 72 ? 2.049 2.561 -11.775 1.00 95.19 72 ASP A O 1
ATOM 581 N N . GLU A 1 73 ? 1.944 1.850 -13.903 1.00 96.69 73 GLU A N 1
ATOM 582 C CA . GLU A 1 73 ? 0.595 1.288 -13.766 1.00 96.69 73 GLU A CA 1
ATOM 583 C C . GLU A 1 73 ? 0.552 0.119 -12.780 1.00 96.69 73 GLU A C 1
ATOM 585 O O . GLU A 1 73 ? -0.357 0.021 -11.949 1.00 96.69 73 GLU A O 1
ATOM 590 N N . ARG A 1 74 ? 1.563 -0.751 -12.811 1.00 95.69 74 ARG A N 1
ATOM 591 C CA . ARG A 1 74 ? 1.695 -1.868 -11.877 1.00 95.69 74 ARG A CA 1
ATOM 592 C C . ARG A 1 74 ? 1.841 -1.368 -10.444 1.00 95.69 74 ARG A C 1
ATOM 594 O O . ARG A 1 74 ? 1.181 -1.888 -9.544 1.00 95.69 74 ARG A O 1
ATOM 601 N N . TYR A 1 75 ? 2.673 -0.355 -10.221 1.00 95.12 75 TYR A N 1
ATOM 602 C CA . TYR A 1 75 ? 2.851 0.275 -8.918 1.00 95.12 75 TYR A CA 1
ATOM 603 C C . TYR A 1 75 ? 1.542 0.898 -8.420 1.00 95.12 75 TYR A C 1
ATOM 605 O O . TYR A 1 75 ? 1.113 0.624 -7.296 1.00 95.12 75 TYR A O 1
ATOM 613 N N . ARG A 1 76 ? 0.848 1.654 -9.279 1.00 94.31 76 ARG A N 1
ATOM 614 C CA . ARG A 1 76 ? -0.466 2.241 -8.981 1.00 94.31 76 ARG A CA 1
ATOM 615 C C . ARG A 1 76 ? -1.499 1.174 -8.614 1.00 94.31 76 ARG A C 1
ATOM 617 O O . ARG A 1 76 ? -2.241 1.336 -7.645 1.00 94.31 76 ARG A O 1
ATOM 624 N N . MET A 1 77 ? -1.532 0.065 -9.353 1.00 95.50 77 MET A N 1
ATOM 625 C CA . MET A 1 77 ? -2.449 -1.044 -9.097 1.00 95.50 77 MET A CA 1
ATOM 626 C C . MET A 1 77 ? -2.165 -1.725 -7.755 1.00 95.50 77 MET A C 1
ATOM 628 O O . MET A 1 77 ? -3.104 -1.968 -6.996 1.00 95.50 77 MET A O 1
ATOM 632 N N . LYS A 1 78 ? -0.891 -1.981 -7.432 1.00 93.62 78 LYS A N 1
ATOM 633 C CA . LYS A 1 78 ? -0.479 -2.548 -6.139 1.00 93.62 78 LYS A CA 1
ATOM 634 C C . LYS A 1 78 ? -0.863 -1.647 -4.969 1.00 93.62 78 LYS A C 1
ATOM 636 O O . LYS A 1 78 ? -1.422 -2.139 -3.994 1.00 93.62 78 LYS A O 1
ATOM 641 N N . LEU A 1 79 ? -0.617 -0.340 -5.085 1.00 90.88 79 LEU A N 1
ATOM 642 C CA . LEU A 1 79 ? -1.017 0.636 -4.070 1.00 90.88 79 LEU A CA 1
ATOM 643 C C . LEU A 1 79 ? -2.524 0.614 -3.833 1.00 90.88 79 LEU A C 1
ATOM 645 O O . LEU A 1 79 ? -2.967 0.481 -2.696 1.00 90.88 79 LEU A O 1
ATOM 649 N N . ARG A 1 80 ? -3.316 0.695 -4.908 1.00 91.12 80 ARG A N 1
ATOM 650 C CA . ARG A 1 80 ? -4.778 0.652 -4.803 1.00 91.12 80 ARG A CA 1
A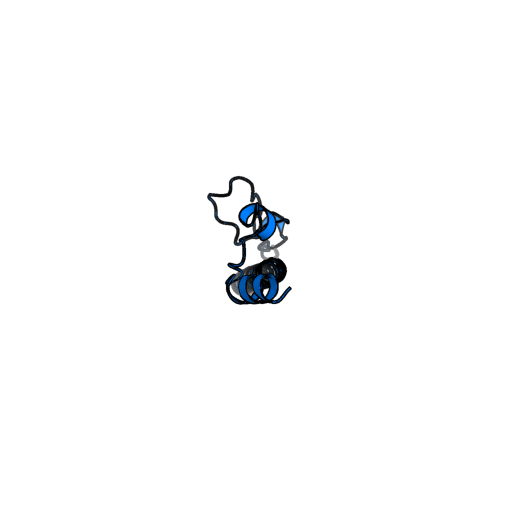TOM 651 C C . ARG A 1 80 ? -5.246 -0.645 -4.152 1.00 91.12 80 ARG A C 1
ATOM 653 O O . ARG A 1 80 ? -6.072 -0.602 -3.253 1.00 91.12 80 ARG A O 1
ATOM 660 N N . HIS A 1 81 ? -4.710 -1.785 -4.581 1.00 92.06 81 HIS A N 1
ATOM 661 C CA . HIS A 1 81 ? -5.054 -3.079 -3.998 1.00 92.06 81 HIS A CA 1
ATOM 662 C C . HIS A 1 81 ? -4.769 -3.123 -2.494 1.00 92.06 81 HIS A C 1
ATOM 664 O O . HIS A 1 81 ? -5.622 -3.565 -1.728 1.00 92.06 81 HIS A O 1
ATOM 670 N N . GLN A 1 82 ? -3.608 -2.626 -2.066 1.00 88.62 82 GLN A N 1
ATOM 671 C CA . GLN A 1 82 ? -3.258 -2.568 -0.651 1.00 88.62 82 GLN A CA 1
ATOM 672 C C . GLN A 1 82 ? -4.217 -1.675 0.139 1.00 88.62 82 GLN A C 1
ATOM 674 O O . GLN A 1 82 ? -4.700 -2.082 1.187 1.00 88.62 82 GLN A O 1
ATOM 679 N N . VAL A 1 83 ? -4.552 -0.497 -0.390 1.00 87.81 83 VAL A N 1
ATOM 680 C CA . VAL A 1 83 ? -5.521 0.412 0.237 1.00 87.81 83 VAL A CA 1
ATOM 681 C C . VAL A 1 83 ? -6.896 -0.242 0.378 1.00 87.81 83 VAL A C 1
ATOM 683 O O . VAL A 1 83 ? -7.507 -0.148 1.437 1.00 87.81 83 VAL A O 1
ATOM 686 N N . GLU A 1 84 ? -7.391 -0.922 -0.657 1.00 91.06 84 GLU A N 1
ATOM 687 C CA . GLU A 1 84 ? -8.684 -1.613 -0.581 1.00 91.06 84 GLU A CA 1
ATOM 688 C C . GLU A 1 84 ? -8.660 -2.779 0.417 1.00 91.06 84 GLU A C 1
ATOM 690 O O . GLU A 1 84 ? -9.630 -2.990 1.143 1.00 91.06 84 GLU A O 1
ATOM 695 N N . ARG A 1 85 ? -7.536 -3.499 0.524 1.00 88.69 85 ARG A N 1
ATOM 696 C CA . ARG A 1 85 ? -7.349 -4.515 1.570 1.00 88.69 85 ARG A CA 1
ATOM 697 C C . ARG A 1 85 ? -7.392 -3.905 2.964 1.00 88.69 85 ARG A C 1
ATOM 699 O O . ARG A 1 85 ? -8.097 -4.434 3.818 1.00 88.69 85 ARG A O 1
ATOM 706 N N . ASP A 1 86 ? -6.669 -2.811 3.186 1.00 86.94 86 ASP A N 1
ATOM 707 C CA . ASP A 1 86 ? -6.640 -2.123 4.476 1.00 86.94 86 ASP A CA 1
ATOM 708 C C . ASP A 1 86 ? -8.046 -1.640 4.858 1.00 86.94 86 ASP A C 1
ATOM 710 O O . ASP A 1 86 ? -8.490 -1.871 5.978 1.00 86.94 86 ASP A O 1
ATOM 714 N N . LYS A 1 87 ? -8.796 -1.058 3.910 1.00 86.19 87 LYS A N 1
ATOM 715 C CA . LYS A 1 87 ? -10.198 -0.661 4.118 1.00 86.19 87 LYS A CA 1
ATOM 716 C C . LYS A 1 87 ? -11.086 -1.837 4.513 1.00 86.19 87 LYS A C 1
ATOM 718 O O . LYS A 1 87 ? -11.895 -1.693 5.423 1.00 86.19 87 LYS A O 1
ATOM 723 N N . LEU A 1 88 ? -10.951 -2.984 3.843 1.00 87.44 88 LEU A N 1
ATOM 724 C CA . LEU A 1 88 ? -11.756 -4.167 4.146 1.00 87.44 88 LEU A CA 1
ATOM 725 C C . LEU A 1 88 ? -11.458 -4.701 5.552 1.00 87.44 88 LEU A C 1
ATOM 727 O O . LEU A 1 88 ? -12.383 -5.022 6.294 1.00 87.44 88 LEU A O 1
ATOM 731 N N . ILE A 1 89 ? -10.177 -4.754 5.929 1.00 84.75 89 ILE A N 1
ATOM 732 C CA . ILE A 1 89 ? -9.761 -5.174 7.271 1.00 84.75 89 ILE A CA 1
ATOM 733 C C . ILE A 1 89 ? -10.299 -4.195 8.317 1.00 84.75 89 ILE A C 1
ATOM 735 O O . ILE A 1 89 ? -10.927 -4.636 9.273 1.00 84.75 89 ILE A O 1
ATOM 739 N N . LEU A 1 90 ? -10.138 -2.883 8.109 1.00 80.88 90 LEU A N 1
ATOM 740 C CA . LEU A 1 90 ? -10.678 -1.870 9.019 1.00 80.88 90 LEU A CA 1
ATOM 741 C C . LEU A 1 90 ? -12.199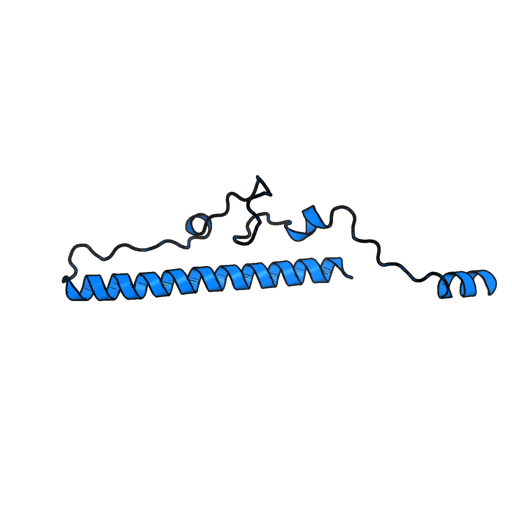 -1.951 9.140 1.00 80.88 90 LEU A C 1
ATOM 743 O O . LEU A 1 90 ? -12.731 -1.815 10.236 1.00 80.88 90 LEU A O 1
ATOM 747 N N . SER A 1 91 ? -12.906 -2.174 8.031 1.00 83.56 91 SER A N 1
ATOM 748 C CA . SER A 1 91 ? -14.360 -2.338 8.045 1.00 83.56 91 SER A CA 1
ATOM 749 C C . SER A 1 91 ? -14.771 -3.571 8.846 1.00 83.56 91 SER A C 1
ATOM 751 O O . SER A 1 91 ? -15.772 -3.524 9.553 1.00 83.56 91 SER A O 1
ATOM 753 N N . HIS A 1 92 ? -14.013 -4.665 8.752 1.00 84.31 92 HIS A N 1
ATOM 754 C CA . HIS A 1 92 ? -14.262 -5.867 9.539 1.00 84.31 92 HIS A CA 1
ATOM 755 C C . HIS A 1 92 ? -13.976 -5.645 11.031 1.00 84.31 92 HIS A C 1
ATOM 757 O O . HIS A 1 92 ? -14.804 -5.995 11.865 1.00 84.31 92 HIS A O 1
ATOM 763 N N . GLU A 1 93 ? -12.846 -5.016 11.371 1.00 81.06 93 GLU A N 1
ATOM 764 C CA . GLU A 1 93 ? -12.491 -4.661 12.753 1.00 81.06 93 GLU A CA 1
ATOM 765 C C . GLU A 1 93 ? -13.544 -3.728 13.374 1.00 81.06 93 GLU A C 1
ATOM 767 O O . GLU A 1 93 ? -13.962 -3.925 14.512 1.00 81.06 93 GLU A O 1
ATOM 772 N N . GLN A 1 94 ? -14.035 -2.753 12.603 1.00 78.19 94 GLN A N 1
ATOM 773 C CA . GLN A 1 94 ? -15.134 -1.872 13.000 1.00 78.19 94 GLN A CA 1
ATOM 774 C C . GLN A 1 94 ? -16.438 -2.620 13.260 1.00 78.19 94 GLN A C 1
ATOM 776 O O . GLN A 1 94 ? -17.132 -2.286 14.215 1.00 78.19 94 GLN A O 1
ATOM 781 N N . GLU A 1 95 ? -16.782 -3.592 12.417 1.00 81.19 95 GLU A N 1
ATOM 782 C CA . GLU A 1 95 ? -18.012 -4.370 12.567 1.00 81.19 95 GLU A CA 1
ATOM 783 C C . GLU A 1 95 ? -17.974 -5.247 13.821 1.00 81.19 95 GLU A C 1
ATOM 785 O O . GLU A 1 95 ? -18.934 -5.263 14.582 1.00 81.19 95 GLU A O 1
ATOM 790 N N . VAL A 1 96 ? -16.835 -5.891 14.100 1.00 76.12 96 VAL A N 1
ATOM 791 C CA . VAL A 1 96 ? -16.634 -6.653 15.344 1.00 76.12 96 VAL A CA 1
ATOM 792 C C . VAL A 1 96 ? -16.821 -5.772 16.582 1.00 76.12 96 VAL A C 1
ATOM 794 O O . VAL A 1 96 ? -17.356 -6.241 17.576 1.00 76.12 96 VAL A O 1
ATOM 797 N N . LEU A 1 97 ? -16.414 -4.500 16.526 1.00 69.62 97 LEU A N 1
ATOM 798 C CA . LEU A 1 97 ? -16.562 -3.545 17.632 1.00 69.62 97 LEU A CA 1
ATOM 799 C C . LEU A 1 97 ? -17.971 -2.959 17.787 1.00 69.62 97 LEU A C 1
ATOM 801 O O . LEU A 1 97 ? -18.246 -2.312 18.798 1.00 69.62 97 LEU A O 1
ATOM 805 N N . ARG A 1 98 ? -18.830 -3.096 16.772 1.00 71.56 98 ARG A N 1
ATOM 806 C CA . ARG A 1 98 ? -20.228 -2.640 16.824 1.00 71.56 98 ARG A CA 1
ATOM 807 C C . ARG A 1 98 ? -21.160 -3.672 17.462 1.00 71.56 98 ARG A C 1
ATOM 809 O O . ARG A 1 98 ? -22.250 -3.279 17.876 1.00 71.56 98 ARG A O 1
ATOM 816 N N . LEU A 1 99 ? -20.750 -4.941 17.495 1.00 61.09 99 LEU A N 1
ATOM 817 C CA . LEU A 1 99 ? -21.450 -6.064 18.130 1.00 61.09 99 LEU A CA 1
ATOM 818 C C . LEU A 1 99 ? -21.111 -6.153 19.624 1.00 61.09 99 LEU A C 1
ATOM 820 O O . LEU A 1 99 ? -22.032 -6.504 20.393 1.00 61.09 99 LEU A O 1
#